Protein AF-A0A3N1K426-F1 (afdb_monomer)

pLDDT: mean 93.01, std 4.91, range [59.81, 96.94]

Foldseek 3Di:
DKKFFFDAPNDGQWMWDADPVQPDIATAGDPVVPPLSVVLRVVLRVQLVVCVVVVGRSVVSLVQCQPPPSDDNSSTHTDPVRMDDDPDPVVRRDDDD

Radius of gyration: 12.15 Å; Cα contacts (8 Å, |Δi|>4): 159; chains: 1; bounding box: 32×25×29 Å

Secondary structure (DSSP, 8-state):
-EEEEEEETTEEEEEEEE-TTSS-EEEEE-GGGHHHHHHHHHHHHHHHHHHHHTT--HHHHHHHHTSTTTS-GGG-EEEEEEEEE-SSHHHHTS---

Structure (mmCIF, N/CA/C/O backbone):
data_AF-A0A3N1K426-F1
#
_entry.id   AF-A0A3N1K426-F1
#
loop_
_atom_site.group_PDB
_atom_site.id
_atom_site.type_symbol
_atom_site.label_atom_id
_atom_site.label_alt_id
_atom_site.label_comp_id
_atom_site.label_asym_id
_atom_site.label_entity_id
_atom_site.label_seq_id
_atom_site.pdbx_PDB_ins_code
_atom_site.Cartn_x
_atom_site.Cartn_y
_atom_site.Cartn_z
_atom_site.occupancy
_atom_site.B_iso_or_equiv
_atom_site.auth_seq_id
_atom_site.auth_comp_id
_atom_site.auth_asym_id
_atom_site.auth_atom_id
_atom_site.pdbx_PDB_model_num
ATOM 1 N N . MET A 1 1 ? 1.653 2.801 14.197 1.00 91.31 1 MET A N 1
ATOM 2 C CA . MET A 1 1 ? 1.302 2.583 12.775 1.00 91.31 1 MET A CA 1
ATOM 3 C C . MET A 1 1 ? 2.098 1.400 12.283 1.00 91.31 1 MET A C 1
ATOM 5 O O . MET A 1 1 ? 3.273 1.347 12.601 1.00 91.31 1 MET A O 1
ATOM 9 N N . GLN A 1 2 ? 1.500 0.498 11.517 1.00 94.69 2 GLN A N 1
ATOM 10 C CA . GLN A 1 2 ? 2.191 -0.650 10.934 1.00 94.69 2 GLN A CA 1
ATOM 11 C C . GLN A 1 2 ? 2.571 -0.350 9.486 1.00 94.69 2 GLN A C 1
ATOM 13 O O . GLN A 1 2 ? 1.951 0.502 8.846 1.00 94.69 2 GLN A O 1
ATOM 18 N N . SER A 1 3 ? 3.560 -1.061 8.955 1.00 95.81 3 SER A N 1
ATOM 19 C CA . SER A 1 3 ? 3.933 -0.936 7.550 1.00 95.81 3 SER A CA 1
ATOM 20 C C . SER A 1 3 ? 4.636 -2.163 6.988 1.00 95.81 3 SER A C 1
ATOM 22 O O . SER A 1 3 ? 5.242 -2.930 7.736 1.00 95.81 3 SER A O 1
ATOM 24 N N . TYR A 1 4 ? 4.590 -2.284 5.663 1.00 96.88 4 TYR A N 1
ATOM 25 C CA . TYR A 1 4 ? 5.405 -3.198 4.869 1.00 96.88 4 TYR A CA 1
ATOM 26 C C . TYR A 1 4 ? 5.986 -2.454 3.669 1.00 96.88 4 TYR A C 1
ATOM 28 O O . TYR A 1 4 ? 5.312 -1.619 3.055 1.00 96.88 4 TYR A O 1
ATOM 36 N N . ASP A 1 5 ? 7.213 -2.794 3.297 1.00 96.94 5 ASP A N 1
ATOM 37 C CA . ASP A 1 5 ? 7.789 -2.361 2.034 1.00 96.94 5 ASP A CA 1
ATOM 38 C C . ASP A 1 5 ? 7.138 -3.128 0.872 1.00 96.94 5 ASP A C 1
ATOM 40 O O . ASP A 1 5 ? 6.856 -4.330 0.947 1.00 96.94 5 ASP A O 1
ATOM 44 N N . LEU A 1 6 ? 6.902 -2.408 -0.221 1.00 96.88 6 LEU A N 1
ATOM 45 C CA . LEU A 1 6 ? 6.417 -2.943 -1.482 1.00 96.88 6 LEU A CA 1
ATOM 46 C C . LEU A 1 6 ? 7.606 -3.286 -2.379 1.00 96.88 6 LEU A C 1
ATOM 48 O O . LEU A 1 6 ? 8.429 -2.420 -2.679 1.00 96.88 6 LEU A O 1
ATOM 52 N N . VAL A 1 7 ? 7.663 -4.526 -2.855 1.00 96.69 7 VAL A N 1
ATOM 53 C CA . VAL A 1 7 ? 8.742 -5.041 -3.699 1.00 96.69 7 VAL A CA 1
ATOM 54 C C . VAL A 1 7 ? 8.214 -5.390 -5.088 1.00 96.69 7 VAL A C 1
ATOM 56 O O . VAL A 1 7 ? 7.196 -6.064 -5.228 1.00 96.69 7 VAL A O 1
ATOM 59 N N . LEU A 1 8 ? 8.933 -4.963 -6.123 1.00 96.44 8 LEU A N 1
ATOM 60 C CA . LEU A 1 8 ? 8.722 -5.376 -7.511 1.00 96.44 8 LEU A CA 1
ATOM 61 C C . LEU A 1 8 ? 10.078 -5.753 -8.111 1.00 96.44 8 LEU A C 1
ATOM 63 O O . LEU A 1 8 ? 11.031 -4.984 -7.999 1.00 96.44 8 LEU A O 1
ATOM 67 N N . ASP A 1 9 ? 10.179 -6.951 -8.691 1.00 94.31 9 ASP A N 1
ATOM 68 C CA . ASP A 1 9 ? 11.411 -7.482 -9.296 1.00 94.31 9 ASP A CA 1
ATOM 69 C C . ASP A 1 9 ? 12.655 -7.350 -8.394 1.00 94.31 9 ASP A C 1
ATOM 71 O O . ASP A 1 9 ? 13.744 -6.968 -8.825 1.00 94.31 9 ASP A O 1
ATOM 75 N N . GLY A 1 10 ? 12.479 -7.628 -7.097 1.00 94.12 10 GLY A N 1
ATOM 76 C CA . GLY A 1 10 ? 13.545 -7.566 -6.091 1.00 94.12 10 GLY A CA 1
ATOM 77 C C . GLY A 1 10 ? 13.949 -6.154 -5.655 1.00 94.12 10 GLY A C 1
ATOM 78 O O . GLY A 1 10 ? 14.913 -6.002 -4.908 1.00 94.12 10 GLY A O 1
ATOM 79 N N . ARG A 1 11 ? 13.233 -5.114 -6.091 1.00 95.50 11 ARG A N 1
ATOM 80 C CA . ARG A 1 11 ? 13.502 -3.716 -5.739 1.00 95.50 11 ARG A CA 1
ATOM 81 C C . ARG A 1 11 ? 12.379 -3.146 -4.886 1.00 95.50 11 ARG A C 1
ATOM 83 O O . ARG A 1 11 ? 11.205 -3.384 -5.164 1.00 95.50 11 ARG A O 1
ATOM 90 N N . VAL A 1 12 ? 12.733 -2.341 -3.888 1.00 96.44 12 VAL A N 1
ATOM 91 C CA . VAL A 1 12 ? 11.747 -1.659 -3.046 1.00 96.44 12 VAL A CA 1
ATOM 92 C C . VAL A 1 12 ? 11.176 -0.454 -3.790 1.00 96.44 12 VAL A C 1
ATOM 94 O O . VAL A 1 12 ? 11.883 0.510 -4.079 1.00 96.44 12 VAL A O 1
ATOM 97 N N . MET A 1 13 ? 9.886 -0.517 -4.101 1.00 96.94 13 MET A N 1
ATOM 98 C CA . MET A 1 13 ? 9.138 0.530 -4.801 1.00 96.94 13 MET A CA 1
ATOM 99 C C . MET A 1 13 ? 8.588 1.590 -3.848 1.00 96.94 13 MET A C 1
ATOM 101 O O . MET A 1 13 ? 8.261 2.700 -4.266 1.00 96.94 13 MET A O 1
ATOM 105 N N . GLY A 1 14 ? 8.473 1.274 -2.565 1.00 96.44 14 GLY A N 1
ATOM 106 C CA . GLY A 1 14 ? 7.892 2.158 -1.566 1.00 96.44 14 GLY A CA 1
ATOM 107 C C . GLY A 1 14 ? 7.415 1.373 -0.359 1.00 96.44 14 GLY A C 1
ATOM 108 O O . GLY A 1 14 ? 7.833 0.236 -0.152 1.00 96.44 14 GLY A O 1
ATOM 109 N N . ARG A 1 15 ? 6.537 1.982 0.432 1.00 96.31 15 ARG A N 1
ATOM 110 C CA . ARG A 1 15 ? 6.005 1.409 1.667 1.00 96.31 15 ARG A CA 1
ATOM 111 C C . ARG A 1 15 ? 4.519 1.691 1.785 1.00 96.31 15 ARG A C 1
ATOM 113 O O . ARG A 1 15 ? 4.092 2.831 1.609 1.00 96.31 15 ARG A O 1
ATOM 120 N N . VAL A 1 16 ? 3.752 0.660 2.121 1.00 96.50 16 VAL A N 1
ATOM 121 C CA . VAL A 1 16 ? 2.356 0.788 2.549 1.00 96.50 16 VAL A CA 1
ATOM 122 C C . VAL A 1 16 ? 2.336 0.846 4.067 1.00 96.50 16 VAL A C 1
ATOM 124 O O . VAL A 1 16 ? 2.955 0.010 4.723 1.00 96.50 16 VAL A O 1
ATOM 127 N N . TRP A 1 17 ? 1.621 1.817 4.625 1.00 95.62 17 TRP A N 1
ATOM 128 C CA . TRP A 1 17 ? 1.411 1.951 6.063 1.00 95.62 17 TRP A CA 1
ATOM 129 C C . TRP A 1 17 ? -0.079 2.003 6.398 1.00 95.62 17 TRP A C 1
ATOM 131 O O . TRP A 1 17 ? -0.909 2.391 5.570 1.00 95.62 17 TRP A O 1
ATOM 141 N N . TRP A 1 18 ? -0.424 1.612 7.622 1.00 95.25 18 TRP A N 1
ATOM 142 C CA . TRP A 1 18 ? -1.770 1.750 8.172 1.00 95.25 18 TRP A CA 1
ATOM 143 C C . TRP A 1 18 ? -1.753 1.962 9.688 1.00 95.25 18 TRP A C 1
ATOM 145 O O . TRP A 1 18 ? -0.792 1.625 10.386 1.00 95.25 18 TRP A O 1
ATOM 155 N N . ASP A 1 19 ? -2.795 2.597 10.211 1.00 92.31 19 ASP A N 1
ATOM 156 C CA . ASP A 1 19 ? -2.986 2.798 11.643 1.00 92.31 19 ASP A CA 1
ATOM 157 C C . ASP A 1 19 ? -3.513 1.531 12.324 1.00 92.31 19 ASP A C 1
ATOM 159 O O . ASP A 1 19 ? -4.135 0.664 11.715 1.00 92.31 19 ASP A O 1
ATOM 163 N N . SER A 1 20 ? -3.270 1.422 13.628 1.00 84.81 20 SER A N 1
ATOM 164 C CA . SER A 1 20 ? -3.821 0.330 14.434 1.00 84.81 20 SER A CA 1
ATOM 165 C C . SER A 1 20 ? -5.328 0.473 14.665 1.00 84.81 20 SER A C 1
ATOM 167 O O . SER A 1 20 ? -5.982 -0.518 14.972 1.00 84.81 20 SER A O 1
ATOM 169 N N . THR A 1 21 ? -5.879 1.682 14.514 1.00 84.88 21 THR A N 1
ATOM 170 C CA . THR A 1 21 ? -7.316 1.953 14.640 1.00 84.88 21 THR A CA 1
ATOM 171 C C . THR A 1 21 ? -8.117 1.605 13.385 1.00 84.88 21 THR A C 1
ATOM 173 O O . THR A 1 21 ? -9.332 1.479 13.478 1.00 84.88 21 THR A O 1
ATOM 176 N N . GLY A 1 22 ? -7.459 1.376 12.242 1.00 82.50 22 GLY A N 1
ATOM 177 C CA . GLY A 1 22 ? -8.098 0.951 10.998 1.00 82.50 22 GLY A CA 1
ATOM 178 C C . GLY A 1 22 ? -8.657 2.088 10.134 1.00 82.50 22 GLY A C 1
ATOM 179 O O . GLY A 1 22 ? -9.212 1.819 9.071 1.00 82.50 22 GLY A O 1
ATOM 180 N N . GLU A 1 23 ? -8.481 3.348 10.511 1.00 86.19 23 GLU A N 1
ATOM 181 C CA . GLU A 1 23 ? -9.102 4.505 9.857 1.00 86.19 23 GLU A CA 1
ATOM 182 C C . GLU A 1 23 ? -8.222 5.150 8.778 1.00 86.19 23 GLU A C 1
ATOM 184 O O . GLU A 1 23 ? -8.716 5.885 7.912 1.00 86.19 23 GLU A O 1
ATOM 189 N N . ALA A 1 24 ? -6.914 4.891 8.813 1.00 88.12 24 ALA A N 1
ATOM 190 C CA . ALA A 1 24 ? -5.936 5.542 7.960 1.00 88.12 24 ALA A CA 1
ATOM 191 C C . ALA A 1 24 ? -4.938 4.551 7.357 1.00 88.12 24 ALA A C 1
ATOM 193 O O . ALA A 1 24 ? -4.235 3.818 8.048 1.00 88.12 24 ALA A O 1
ATOM 194 N N . THR A 1 25 ? -4.781 4.631 6.041 1.00 94.31 25 THR A N 1
ATOM 195 C CA . THR A 1 25 ? -3.754 3.915 5.289 1.00 94.31 25 THR A CA 1
ATOM 196 C C . THR A 1 25 ? -3.204 4.800 4.187 1.00 94.31 25 THR A C 1
ATOM 198 O O . THR A 1 25 ? -3.872 5.728 3.718 1.00 94.31 25 THR A O 1
ATOM 201 N N . GLY A 1 26 ? -1.977 4.522 3.771 1.00 93.25 26 GLY A N 1
ATOM 202 C CA . GLY A 1 26 ? -1.351 5.234 2.679 1.00 93.25 26 GLY A CA 1
ATOM 203 C C . GLY A 1 26 ? -0.144 4.508 2.123 1.00 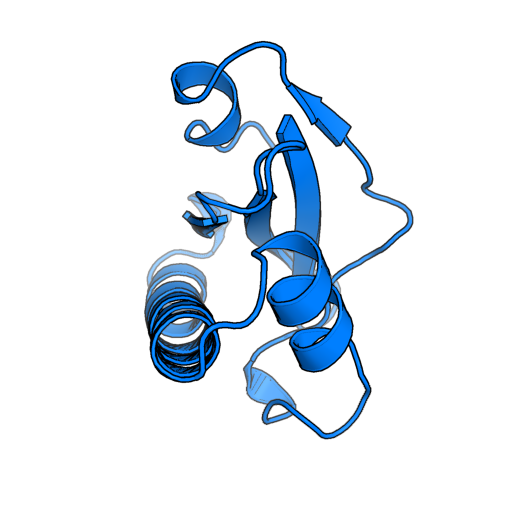93.25 26 GLY A C 1
ATOM 204 O O . GLY A 1 26 ? 0.267 3.449 2.596 1.00 93.25 26 GLY A O 1
ATOM 205 N N . TYR A 1 27 ? 0.417 5.124 1.093 1.00 95.19 27 TYR A N 1
ATOM 206 C CA . TYR A 1 27 ? 1.616 4.672 0.418 1.00 95.19 27 TYR A CA 1
ATOM 207 C C . TYR A 1 27 ? 2.622 5.817 0.364 1.00 95.19 27 TYR A C 1
ATOM 209 O O . TYR A 1 27 ? 2.251 6.956 0.073 1.00 95.19 27 TYR A O 1
ATOM 217 N N . VAL A 1 28 ? 3.894 5.511 0.591 1.00 94.88 28 VAL A N 1
ATOM 218 C CA . VAL A 1 28 ? 5.009 6.422 0.333 1.00 94.88 28 VAL A CA 1
ATOM 219 C C . VAL A 1 28 ? 5.943 5.794 -0.702 1.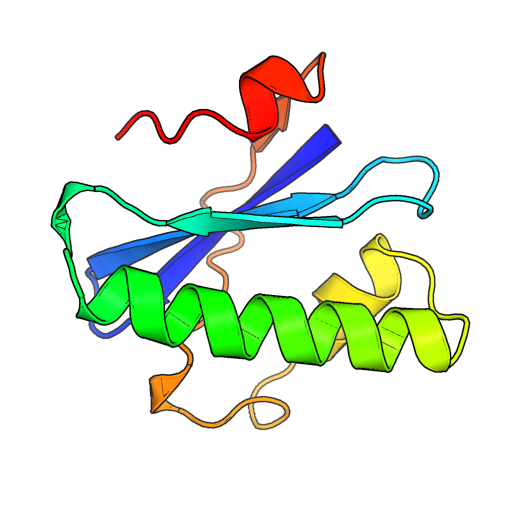00 94.88 28 VAL A C 1
ATOM 221 O O . VAL A 1 28 ? 6.374 4.651 -0.562 1.00 94.88 28 VAL A O 1
ATOM 224 N N . ALA A 1 29 ? 6.216 6.526 -1.783 1.00 95.81 29 ALA A N 1
ATOM 225 C CA . ALA A 1 29 ? 7.061 6.058 -2.876 1.00 95.81 29 ALA A CA 1
ATOM 226 C C . ALA A 1 29 ? 8.543 6.070 -2.494 1.00 95.81 29 ALA A C 1
ATOM 228 O O . ALA A 1 29 ? 9.016 7.011 -1.860 1.00 95.81 29 ALA A O 1
ATOM 229 N N . SER A 1 30 ? 9.281 5.048 -2.934 1.00 95.12 30 SER A N 1
ATOM 230 C CA . SER A 1 30 ? 10.736 5.051 -2.827 1.00 95.12 30 SER A CA 1
ATOM 231 C C . SER A 1 30 ? 11.315 6.110 -3.770 1.00 95.12 30 SER A C 1
ATOM 233 O O . SER A 1 30 ? 11.065 6.045 -4.980 1.00 95.12 30 SER A O 1
ATOM 235 N N . PRO A 1 31 ? 12.137 7.052 -3.275 1.00 91.88 31 PRO A N 1
ATOM 236 C CA . PRO A 1 31 ? 12.755 8.067 -4.122 1.00 91.88 31 PRO A CA 1
ATOM 237 C C . PRO A 1 31 ? 13.774 7.463 -5.102 1.00 91.88 31 PRO A C 1
ATOM 239 O O . PRO A 1 31 ? 14.079 8.067 -6.126 1.00 91.88 31 PRO A O 1
ATOM 242 N N . HIS A 1 32 ? 14.276 6.252 -4.835 1.00 93.19 32 HIS A N 1
ATOM 243 C CA . HIS A 1 32 ? 15.301 5.598 -5.652 1.00 93.19 32 HIS A CA 1
ATOM 244 C C . HIS A 1 32 ? 14.775 4.992 -6.958 1.00 93.19 32 HIS A C 1
ATOM 246 O O . HIS A 1 32 ? 15.575 4.640 -7.822 1.00 93.19 32 HIS A O 1
ATOM 252 N N . GLN A 1 33 ? 13.456 4.833 -7.102 1.00 94.62 33 GLN A N 1
ATOM 253 C CA . GLN A 1 33 ? 12.841 4.194 -8.275 1.00 94.62 33 GLN A CA 1
ATOM 254 C C . GLN A 1 33 ? 12.071 5.183 -9.170 1.00 94.62 33 GLN A C 1
ATOM 256 O O . GLN A 1 33 ? 11.505 4.773 -10.184 1.00 94.62 33 GLN A O 1
ATOM 261 N N . GLY A 1 34 ? 12.059 6.476 -8.819 1.00 92.31 34 GLY A N 1
ATOM 262 C CA . GLY A 1 34 ? 11.496 7.555 -9.636 1.00 92.31 34 GLY A CA 1
ATOM 263 C C . GLY A 1 34 ? 10.051 7.309 -10.084 1.00 92.31 34 GLY A C 1
ATOM 264 O O . GLY A 1 34 ? 9.198 6.889 -9.297 1.00 92.31 34 GLY A O 1
ATOM 265 N N . ASP A 1 35 ? 9.789 7.547 -11.370 1.00 94.31 35 ASP A N 1
ATOM 266 C CA . ASP A 1 35 ? 8.453 7.464 -11.972 1.00 94.31 35 ASP A CA 1
ATOM 267 C C . ASP A 1 35 ? 7.793 6.093 -11.803 1.00 94.31 35 ASP A C 1
ATOM 269 O O . ASP A 1 35 ? 6.572 6.007 -11.677 1.00 94.31 35 ASP A O 1
ATOM 273 N N . LEU A 1 36 ? 8.575 5.010 -11.760 1.00 94.38 36 LEU A N 1
ATOM 274 C CA . LEU A 1 36 ? 8.025 3.669 -11.571 1.00 94.38 36 LEU A CA 1
ATOM 275 C C . LEU A 1 36 ? 7.356 3.540 -10.197 1.00 94.38 36 LEU A C 1
ATOM 277 O O . LEU A 1 36 ? 6.193 3.144 -10.109 1.00 94.38 36 LEU A O 1
ATOM 281 N N . ALA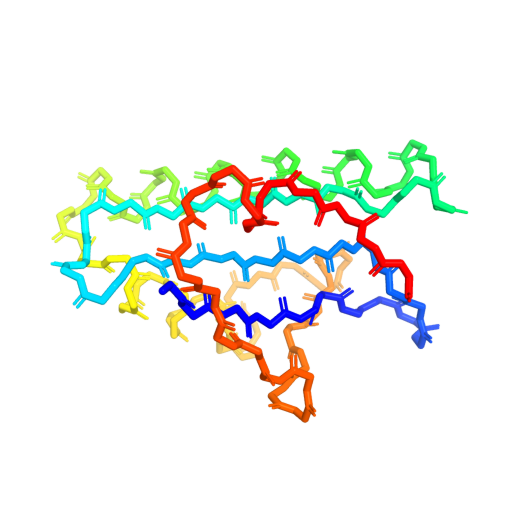 A 1 37 ? 8.058 3.943 -9.135 1.00 95.56 37 ALA A N 1
ATOM 282 C CA . ALA A 1 37 ? 7.499 3.966 -7.786 1.00 95.56 37 ALA A CA 1
ATOM 283 C C . ALA A 1 37 ? 6.318 4.936 -7.667 1.00 95.56 37 ALA A C 1
ATOM 285 O O . ALA A 1 37 ? 5.334 4.623 -6.994 1.00 95.56 37 ALA A O 1
ATOM 286 N N . HIS A 1 38 ? 6.379 6.084 -8.348 1.00 94.12 38 HIS A N 1
ATOM 287 C CA . HIS A 1 38 ? 5.268 7.033 -8.382 1.00 94.12 38 HIS A CA 1
ATOM 288 C C . HIS A 1 38 ? 4.018 6.429 -9.045 1.00 94.12 38 HIS A C 1
ATOM 290 O O . HIS A 1 38 ? 2.924 6.482 -8.483 1.00 94.12 38 HIS A O 1
ATOM 296 N N . ASN A 1 39 ? 4.163 5.770 -10.193 1.00 93.88 39 ASN A N 1
ATOM 297 C CA . ASN A 1 39 ? 3.046 5.132 -10.896 1.00 93.88 39 ASN A CA 1
ATOM 298 C C . ASN A 1 39 ? 2.412 4.002 -10.072 1.00 93.88 39 ASN A C 1
ATOM 300 O O . ASN A 1 39 ? 1.186 3.878 -10.009 1.00 93.88 39 ASN A O 1
ATOM 304 N N . ILE A 1 40 ? 3.240 3.204 -9.397 1.00 95.50 40 ILE A N 1
ATOM 305 C CA . ILE A 1 40 ? 2.784 2.155 -8.481 1.00 95.50 40 ILE A CA 1
ATOM 306 C C . ILE A 1 40 ? 2.043 2.762 -7.282 1.00 95.50 40 ILE A C 1
ATOM 308 O O . ILE A 1 40 ? 0.974 2.263 -6.916 1.00 95.50 40 ILE A O 1
ATOM 312 N N . SER A 1 41 ? 2.530 3.883 -6.735 1.00 94.56 41 SER A N 1
ATOM 313 C CA . SER A 1 41 ? 1.861 4.593 -5.637 1.00 94.56 41 SER A CA 1
ATOM 314 C C . SER A 1 41 ? 0.418 4.967 -5.971 1.00 94.56 41 SER A C 1
ATOM 316 O O . SER A 1 41 ? -0.476 4.776 -5.145 1.00 94.56 41 SER A O 1
ATOM 318 N N . GLY A 1 42 ? 0.162 5.434 -7.199 1.00 93.88 42 GLY A N 1
ATOM 319 C CA . GLY A 1 42 ? -1.179 5.804 -7.648 1.00 93.88 42 GLY A CA 1
ATOM 320 C C . GLY A 1 42 ? -2.130 4.606 -7.694 1.00 93.88 42 GLY A C 1
ATOM 321 O O . GLY A 1 42 ? -3.289 4.713 -7.292 1.00 93.88 42 GLY A O 1
ATOM 322 N N . ARG A 1 43 ? -1.634 3.438 -8.117 1.00 93.94 43 ARG A N 1
ATOM 323 C CA . ARG A 1 43 ? -2.422 2.195 -8.165 1.00 93.94 43 ARG A CA 1
ATOM 324 C C . ARG A 1 43 ? -2.792 1.708 -6.767 1.00 93.94 43 ARG A C 1
ATOM 326 O O . ARG A 1 43 ? -3.964 1.427 -6.519 1.00 93.94 43 ARG A O 1
ATOM 333 N N . TRP A 1 44 ? -1.820 1.661 -5.857 1.00 95.94 44 TRP A N 1
ATOM 334 C CA . TRP A 1 44 ? -2.047 1.265 -4.465 1.00 95.94 44 TRP A CA 1
ATOM 335 C C . TRP A 1 44 ? -2.971 2.240 -3.743 1.00 95.94 44 TRP A C 1
ATOM 337 O O . TRP A 1 44 ? -3.950 1.815 -3.138 1.00 95.94 44 TRP A O 1
ATOM 347 N N . THR A 1 45 ? -2.737 3.545 -3.885 1.00 94.75 45 THR A N 1
ATOM 348 C CA . THR A 1 45 ? -3.587 4.581 -3.280 1.00 94.75 45 THR A CA 1
ATOM 349 C C . THR A 1 45 ? -5.034 4.457 -3.748 1.00 94.75 45 THR A C 1
ATOM 351 O O . THR A 1 45 ? -5.951 4.489 -2.928 1.00 94.75 45 THR A O 1
ATOM 354 N N . LYS A 1 46 ? -5.255 4.240 -5.053 1.00 95.31 46 LYS A N 1
ATOM 355 C CA . LYS A 1 46 ? -6.597 4.006 -5.594 1.00 95.31 46 LYS A CA 1
ATOM 356 C C . LYS A 1 46 ? -7.249 2.772 -4.971 1.00 95.31 46 LYS A C 1
ATOM 358 O O . LYS A 1 46 ? -8.385 2.850 -4.530 1.00 95.31 46 LYS A O 1
ATOM 363 N N . LYS A 1 47 ? -6.534 1.651 -4.884 1.00 95.94 47 LYS A N 1
ATOM 364 C CA . LYS A 1 47 ? -7.078 0.387 -4.360 1.00 95.94 47 LYS A CA 1
ATOM 365 C C . LYS A 1 47 ? -7.361 0.417 -2.860 1.00 95.94 47 LYS A C 1
ATOM 367 O O . LYS A 1 47 ? -8.372 -0.126 -2.412 1.00 95.94 47 LYS A O 1
ATOM 372 N N . LEU A 1 48 ? -6.522 1.102 -2.091 1.00 95.25 48 LEU A N 1
ATOM 373 C CA . LEU A 1 48 ? -6.779 1.379 -0.679 1.00 95.25 48 LEU A CA 1
ATOM 374 C C . LEU A 1 48 ? -8.012 2.283 -0.518 1.00 95.25 48 LEU A C 1
ATOM 376 O O . LEU A 1 48 ? -8.864 2.017 0.327 1.00 95.25 48 LEU A O 1
ATOM 380 N N . SER A 1 49 ? -8.161 3.295 -1.379 1.00 94.31 49 SER A N 1
ATOM 381 C CA . SER 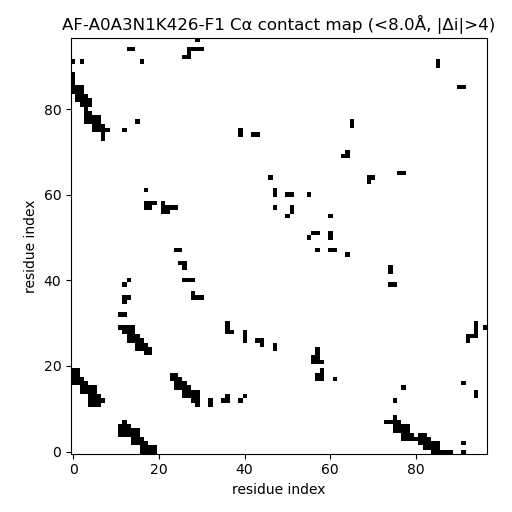A 1 49 ? -9.347 4.161 -1.405 1.00 94.31 49 SER A CA 1
ATOM 382 C C . SER A 1 49 ? -10.625 3.394 -1.767 1.00 94.31 49 SER A C 1
ATOM 384 O O . SER A 1 49 ? -11.624 3.531 -1.066 1.00 94.31 49 SER A O 1
ATOM 386 N N . ASP A 1 50 ? -10.580 2.525 -2.784 1.00 95.81 50 ASP A N 1
ATOM 387 C CA . ASP A 1 50 ? -11.696 1.652 -3.175 1.00 95.81 50 ASP A CA 1
ATOM 388 C C . ASP A 1 50 ? -12.116 0.733 -2.010 1.00 95.81 50 ASP A C 1
ATOM 390 O O . ASP A 1 50 ? -13.301 0.511 -1.767 1.00 95.81 50 ASP A O 1
ATOM 394 N N . SER A 1 51 ? -11.145 0.209 -1.258 1.00 95.50 51 SER A N 1
ATOM 395 C CA . SER A 1 51 ? -11.385 -0.642 -0.084 1.00 95.50 51 SER A CA 1
ATOM 396 C C . SER A 1 51 ? -12.037 0.124 1.060 1.00 95.50 51 SER A C 1
ATOM 398 O O . SER A 1 51 ? -13.043 -0.325 1.610 1.00 95.50 51 SER A O 1
ATOM 400 N N . ARG A 1 52 ? -11.551 1.337 1.338 1.00 92.19 52 ARG A N 1
ATOM 401 C CA . ARG A 1 52 ? -12.189 2.246 2.295 1.00 92.19 52 ARG A CA 1
ATOM 402 C C . ARG A 1 52 ? -13.608 2.625 1.865 1.00 92.19 52 ARG A C 1
ATOM 404 O O . ARG A 1 52 ? -14.501 2.678 2.701 1.00 92.19 52 ARG A O 1
ATOM 411 N N . GLY A 1 53 ? -13.841 2.834 0.568 1.00 94.81 53 GLY A N 1
ATOM 412 C CA . GLY A 1 53 ? -15.173 3.091 0.009 1.00 94.81 53 GLY A CA 1
ATOM 413 C C . GLY A 1 53 ? -16.159 1.933 0.209 1.00 94.81 53 GLY A C 1
ATOM 414 O O . GLY A 1 53 ? -17.364 2.160 0.259 1.00 94.81 53 GLY A O 1
ATOM 415 N N . ARG A 1 54 ? -15.654 0.704 0.385 1.00 95.69 54 ARG A N 1
ATOM 416 C CA . ARG A 1 54 ? -16.439 -0.480 0.778 1.00 95.69 54 ARG A CA 1
ATOM 417 C C . ARG A 1 54 ? -16.604 -0.634 2.294 1.00 95.69 54 ARG A C 1
ATOM 419 O O . ARG A 1 54 ? -17.251 -1.581 2.726 1.00 95.69 54 ARG A O 1
ATOM 426 N N . GLY A 1 55 ? -16.035 0.270 3.091 1.00 94.81 55 GLY A N 1
ATOM 427 C CA . GLY A 1 55 ? -16.081 0.225 4.552 1.00 94.81 55 GLY A CA 1
ATOM 428 C C . GLY A 1 55 ? -15.083 -0.743 5.186 1.00 94.81 55 GLY A C 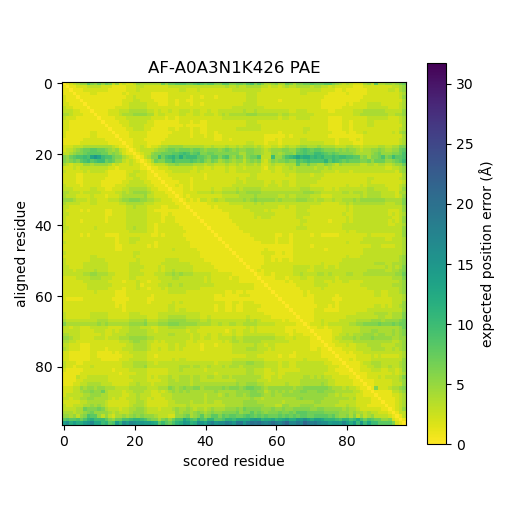1
ATOM 429 O O . GLY A 1 55 ? -15.249 -1.080 6.354 1.00 94.81 55 GLY A O 1
ATOM 430 N N . LEU A 1 56 ? -14.065 -1.202 4.445 1.00 95.75 56 LEU A N 1
ATOM 431 C CA . LEU A 1 56 ? -13.029 -2.052 5.027 1.00 95.75 56 LEU A CA 1
ATOM 432 C C . LEU A 1 56 ? -12.107 -1.239 5.947 1.00 95.75 56 LEU A C 1
ATOM 434 O O . LEU A 1 56 ? -11.608 -0.190 5.517 1.00 95.75 56 LEU A O 1
ATOM 438 N N . PRO A 1 57 ? -11.809 -1.744 7.157 1.00 95.38 57 PRO A N 1
ATOM 439 C CA . PRO A 1 57 ? -10.717 -1.233 7.969 1.00 95.38 57 PRO A CA 1
ATOM 440 C C . PRO A 1 57 ? -9.390 -1.297 7.212 1.00 95.38 57 PRO A C 1
ATOM 442 O O . PRO A 1 57 ? -9.147 -2.188 6.399 1.00 95.38 57 PRO A O 1
ATOM 445 N N . SER A 1 58 ? -8.489 -0.372 7.517 1.00 93.94 58 SER A N 1
ATOM 446 C CA . SER A 1 58 ? -7.205 -0.223 6.831 1.00 93.94 58 SER A CA 1
ATOM 447 C C . SER A 1 58 ? -6.337 -1.484 6.888 1.00 93.94 58 SER A C 1
ATOM 449 O O . SER A 1 58 ? -5.722 -1.850 5.890 1.00 93.94 58 SER A O 1
ATOM 451 N N . SER A 1 59 ? -6.324 -2.191 8.021 1.00 94.31 59 SER A N 1
ATOM 452 C CA . SER A 1 59 ? -5.623 -3.474 8.162 1.00 94.31 59 SER A CA 1
ATOM 453 C C . SER A 1 59 ? -6.210 -4.565 7.262 1.00 94.31 59 SER A C 1
ATOM 455 O O . SER A 1 59 ? -5.459 -5.317 6.643 1.00 94.31 59 SER A O 1
ATOM 457 N N . GLU A 1 60 ? -7.538 -4.633 7.147 1.00 95.94 60 GLU A N 1
ATOM 458 C CA . GLU A 1 60 ? -8.232 -5.585 6.275 1.00 95.94 60 GLU A CA 1
ATOM 459 C C . GLU A 1 60 ? -8.033 -5.244 4.799 1.00 95.94 60 GLU A C 1
ATOM 461 O O . GLU A 1 60 ? -7.778 -6.138 3.998 1.00 95.94 60 GLU A O 1
ATOM 466 N N . ALA A 1 61 ? -8.063 -3.958 4.438 1.00 95.94 61 ALA A N 1
ATOM 467 C CA . ALA A 1 61 ? -7.743 -3.500 3.091 1.00 95.94 61 ALA A CA 1
ATOM 468 C C . ALA A 1 61 ? -6.317 -3.909 2.689 1.00 95.94 61 ALA A C 1
ATOM 470 O O . ALA A 1 61 ? -6.108 -4.451 1.608 1.00 95.94 61 ALA A O 1
ATOM 471 N N . VAL A 1 62 ? -5.330 -3.706 3.567 1.00 95.94 62 VAL A N 1
ATOM 472 C CA . VAL A 1 62 ? -3.946 -4.132 3.307 1.00 95.94 62 VAL A CA 1
ATOM 473 C C . VAL A 1 62 ? -3.848 -5.655 3.194 1.00 95.94 62 VAL A C 1
ATOM 475 O O . VAL A 1 62 ? -3.188 -6.149 2.278 1.00 95.94 62 VAL A O 1
ATOM 478 N N . ALA A 1 63 ? -4.519 -6.404 4.073 1.00 95.06 63 ALA A N 1
ATOM 479 C CA . ALA A 1 63 ? -4.544 -7.863 4.009 1.00 95.06 63 ALA A CA 1
ATOM 480 C C . ALA A 1 63 ? -5.165 -8.370 2.697 1.00 95.06 63 ALA A C 1
ATOM 482 O O . ALA A 1 63 ? -4.586 -9.243 2.054 1.00 95.06 63 ALA A O 1
ATOM 483 N N . GLU A 1 64 ? -6.285 -7.786 2.263 1.00 95.75 64 GLU A N 1
ATOM 484 C CA . GLU A 1 64 ? -6.954 -8.115 1.000 1.00 95.75 64 GLU A CA 1
ATOM 485 C C . GLU A 1 64 ? -6.036 -7.853 -0.199 1.00 95.75 64 GLU A C 1
ATOM 487 O O . GLU A 1 64 ? -5.830 -8.735 -1.031 1.00 95.75 64 GLU A O 1
ATOM 492 N N . LEU A 1 65 ? -5.422 -6.668 -0.265 1.00 95.62 65 LEU A N 1
ATOM 493 C CA . LEU A 1 65 ? -4.528 -6.297 -1.365 1.00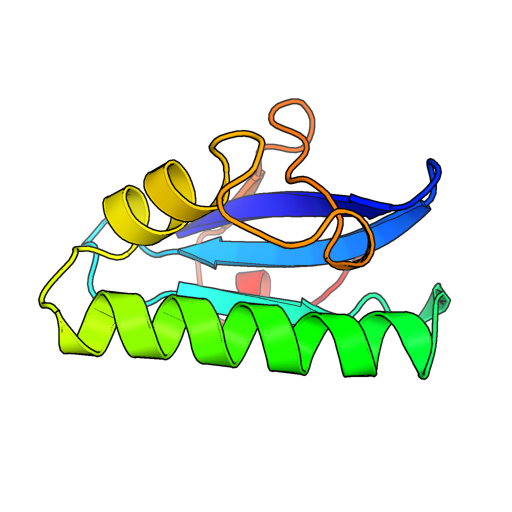 95.62 65 LEU A CA 1
ATOM 494 C C . LEU A 1 65 ? -3.210 -7.086 -1.373 1.00 95.62 65 LEU A C 1
ATOM 496 O O . LEU A 1 65 ? -2.533 -7.128 -2.400 1.00 95.62 65 LEU A O 1
ATOM 500 N N . SER A 1 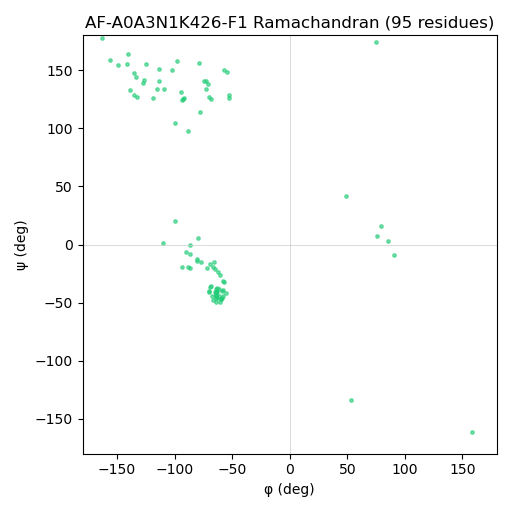66 ? -2.854 -7.727 -0.258 1.00 94.44 66 SER A N 1
ATOM 501 C CA . SER A 1 66 ? -1.690 -8.615 -0.156 1.00 94.44 66 SER A CA 1
ATOM 502 C C . SER A 1 66 ? -1.950 -10.019 -0.706 1.00 94.44 66 SER A C 1
ATOM 504 O O . SER A 1 66 ? -1.003 -10.788 -0.882 1.00 94.44 66 SER A O 1
ATOM 506 N N . VAL A 1 67 ? -3.209 -10.386 -0.968 1.00 94.06 67 VAL A N 1
ATOM 507 C CA . VAL A 1 67 ? -3.548 -11.708 -1.505 1.00 94.06 67 VAL A CA 1
ATOM 508 C C . VAL A 1 67 ? -3.067 -11.814 -2.962 1.00 94.06 67 VAL A C 1
ATOM 510 O O . VAL A 1 67 ? -3.430 -10.974 -3.795 1.00 94.06 67 VAL A O 1
ATOM 513 N N . PRO A 1 68 ? -2.284 -12.854 -3.318 1.00 89.88 68 PRO A N 1
ATOM 514 C CA . PRO A 1 68 ? -1.831 -13.059 -4.690 1.00 89.88 68 PRO A CA 1
ATOM 515 C C . PRO A 1 68 ? -2.990 -13.065 -5.695 1.00 89.88 68 PRO A C 1
ATOM 517 O O . PRO A 1 68 ? -3.969 -13.789 -5.530 1.00 89.88 68 PRO A O 1
ATOM 520 N N . GLY A 1 69 ? -2.864 -12.263 -6.755 1.00 90.62 69 GLY A N 1
ATOM 521 C CA . GLY A 1 69 ? -3.863 -12.148 -7.822 1.00 90.62 69 GLY A CA 1
ATOM 522 C C . GLY A 1 69 ? -4.937 -11.073 -7.611 1.00 90.62 69 GLY A C 1
ATOM 523 O O . GLY A 1 69 ? -5.662 -10.781 -8.559 1.00 90.62 69 GLY A O 1
ATOM 524 N N . VAL A 1 70 ? -5.028 -10.443 -6.430 1.00 93.62 70 VAL A N 1
ATOM 525 C CA . VAL A 1 70 ? -5.942 -9.300 -6.206 1.00 93.62 70 VAL A CA 1
ATOM 526 C C . VAL A 1 70 ? -5.473 -8.055 -6.958 1.00 93.62 70 VAL A C 1
ATOM 528 O O . VAL A 1 7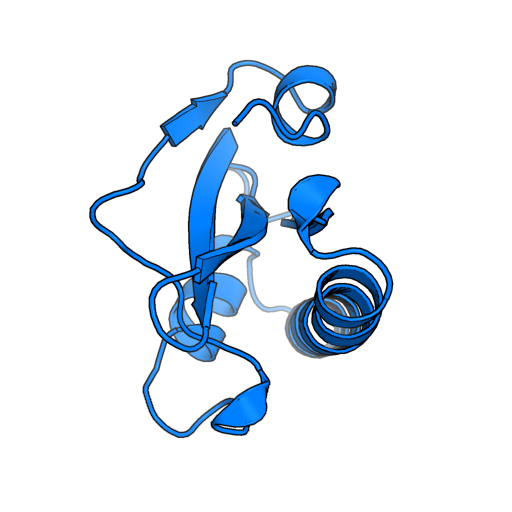0 ? -6.275 -7.333 -7.557 1.00 93.62 70 VAL A O 1
ATOM 531 N N . LEU A 1 71 ? -4.163 -7.809 -6.952 1.00 93.44 71 LEU A N 1
ATOM 532 C CA . LEU A 1 71 ? -3.532 -6.762 -7.742 1.00 93.44 71 LEU A CA 1
ATOM 533 C C . LEU A 1 71 ? -2.852 -7.348 -8.990 1.00 93.44 71 LEU A C 1
ATOM 535 O O . LEU A 1 71 ? -2.379 -8.487 -8.954 1.00 93.44 71 LEU A O 1
ATOM 539 N N . PRO A 1 72 ? -2.773 -6.577 -10.092 1.00 92.31 72 PRO A N 1
ATOM 540 C CA . PRO A 1 72 ? -1.956 -6.941 -11.246 1.00 92.31 72 PRO A CA 1
ATOM 541 C C . PRO A 1 72 ? -0.492 -7.218 -10.850 1.00 92.31 72 PRO A C 1
ATOM 543 O O . PRO A 1 72 ? 0.013 -6.553 -9.944 1.00 92.31 72 PRO A O 1
ATOM 546 N N . PRO A 1 73 ? 0.228 -8.129 -11.535 1.00 90.50 73 PRO A N 1
ATOM 547 C CA . PRO A 1 73 ? 1.610 -8.480 -11.177 1.00 90.50 73 PRO A CA 1
ATOM 548 C C . PRO A 1 73 ? 2.581 -7.290 -11.157 1.00 90.50 73 PRO A C 1
ATOM 550 O O . PRO A 1 73 ? 3.493 -7.235 -10.338 1.00 90.50 73 PRO A O 1
ATOM 553 N N . ASP A 1 74 ? 2.358 -6.305 -12.025 1.00 93.50 74 ASP A N 1
ATOM 554 C CA . ASP A 1 74 ? 3.160 -5.085 -12.134 1.00 93.50 74 ASP A CA 1
ATOM 555 C C . ASP A 1 74 ? 2.817 -4.031 -11.056 1.00 93.50 74 ASP A C 1
ATOM 557 O O . ASP A 1 74 ? 3.341 -2.918 -11.078 1.00 93.50 74 ASP A O 1
ATOM 561 N N . ALA A 1 75 ? 1.940 -4.356 -10.100 1.00 94.25 75 ALA A N 1
ATOM 562 C CA . ALA A 1 75 ? 1.689 -3.541 -8.912 1.00 94.25 75 ALA A CA 1
ATOM 563 C C . ALA A 1 75 ? 2.657 -3.846 -7.756 1.00 94.25 75 ALA A C 1
ATOM 565 O O . ALA A 1 75 ? 2.648 -3.111 -6.771 1.00 94.25 75 ALA A O 1
ATOM 566 N N . GLY A 1 76 ? 3.487 -4.888 -7.862 1.00 94.81 76 GLY A N 1
ATOM 567 C CA . GLY A 1 76 ? 4.375 -5.328 -6.786 1.00 94.81 76 GLY A CA 1
ATOM 568 C C . GLY A 1 76 ? 3.648 -6.071 -5.662 1.00 94.81 76 GLY A C 1
ATOM 569 O O . GLY A 1 76 ? 2.422 -6.177 -5.637 1.00 94.81 76 GLY A O 1
ATOM 570 N N . VAL A 1 77 ? 4.430 -6.599 -4.723 1.00 95.69 77 VAL A N 1
ATOM 571 C CA . VAL A 1 77 ? 3.956 -7.393 -3.582 1.00 95.69 77 VAL A CA 1
ATOM 572 C C . VAL A 1 77 ? 4.481 -6.813 -2.276 1.00 95.69 77 VAL A C 1
ATOM 574 O O . VAL A 1 77 ? 5.620 -6.349 -2.213 1.00 95.69 77 VAL A O 1
ATOM 577 N N . LEU A 1 78 ? 3.663 -6.814 -1.223 1.00 96.31 78 LEU A N 1
ATOM 578 C CA . LEU A 1 78 ? 4.148 -6.445 0.107 1.00 96.31 78 LEU A CA 1
ATOM 579 C C . LEU A 1 78 ? 5.066 -7.541 0.634 1.00 96.31 78 LEU A C 1
ATOM 581 O O . LEU A 1 78 ? 4.775 -8.725 0.474 1.00 96.31 78 LEU A O 1
ATOM 585 N N . SER A 1 79 ? 6.174 -7.144 1.256 1.00 95.62 79 SER A N 1
ATOM 586 C CA . SER A 1 79 ? 7.132 -8.062 1.866 1.00 95.62 79 SER A CA 1
ATOM 587 C C . SER A 1 79 ? 6.897 -8.140 3.378 1.00 95.62 79 SER A C 1
ATOM 589 O O . SER A 1 79 ? 7.308 -7.226 4.098 1.00 95.62 79 SER A O 1
ATOM 591 N N . PRO A 1 80 ? 6.299 -9.223 3.917 1.00 92.75 80 PRO A N 1
ATOM 592 C CA . PRO A 1 80 ? 6.039 -9.332 5.356 1.00 92.75 80 PRO A CA 1
ATOM 593 C C . PRO A 1 80 ? 7.312 -9.273 6.210 1.00 92.75 80 PRO A C 1
ATOM 595 O O . PRO A 1 80 ? 7.271 -8.836 7.356 1.00 92.75 80 PRO A O 1
ATOM 598 N N . ALA A 1 81 ? 8.460 -9.660 5.641 1.00 94.19 81 ALA A N 1
ATOM 599 C CA . ALA A 1 81 ? 9.765 -9.594 6.299 1.00 94.19 81 ALA A CA 1
ATOM 600 C C . ALA A 1 81 ? 10.240 -8.156 6.587 1.00 94.19 81 ALA A C 1
ATOM 602 O O . ALA A 1 81 ? 11.171 -7.961 7.359 1.00 94.19 81 ALA A O 1
ATOM 603 N N . THR A 1 82 ? 9.611 -7.155 5.970 1.00 95.25 82 THR A N 1
ATOM 604 C CA . THR A 1 82 ? 9.945 -5.731 6.132 1.00 95.25 82 THR A CA 1
ATOM 605 C C . THR A 1 82 ? 9.003 -5.012 7.097 1.00 95.25 82 THR A C 1
ATOM 607 O O . THR A 1 82 ? 8.888 -3.790 7.049 1.00 95.25 82 THR A O 1
ATOM 610 N N . HIS A 1 83 ? 8.307 -5.761 7.961 1.00 95.50 83 HIS A N 1
ATOM 611 C CA . HIS A 1 83 ? 7.405 -5.191 8.960 1.00 95.50 83 HIS A CA 1
ATOM 612 C C . HIS A 1 83 ? 8.109 -4.132 9.807 1.00 95.50 83 HIS A C 1
ATOM 614 O O . HIS A 1 83 ? 9.153 -4.400 10.403 1.00 95.50 83 HIS A O 1
ATOM 620 N N . ARG A 1 84 ? 7.524 -2.934 9.873 1.00 94.12 84 ARG A N 1
ATOM 621 C CA . ARG A 1 84 ? 7.963 -1.872 10.785 1.00 94.12 84 ARG A CA 1
ATOM 622 C C . ARG A 1 84 ? 6.771 -1.232 11.471 1.00 94.12 84 ARG A C 1
ATOM 624 O O . ARG A 1 84 ? 5.707 -1.078 10.862 1.00 94.12 84 ARG A O 1
ATOM 631 N N . GLU A 1 85 ? 6.995 -0.807 12.707 1.00 94.31 85 GLU A N 1
ATOM 632 C CA . GLU A 1 85 ? 6.056 -0.008 13.484 1.00 94.31 85 GLU A CA 1
ATOM 633 C C . GLU A 1 85 ? 6.590 1.424 13.624 1.00 94.31 85 GLU A C 1
ATOM 635 O O . GLU A 1 85 ? 7.761 1.626 13.935 1.00 94.31 85 GLU A O 1
ATOM 640 N N . PHE A 1 86 ? 5.729 2.414 13.401 1.00 91.25 86 PHE A N 1
ATOM 641 C CA . PHE A 1 86 ? 6.014 3.835 13.623 1.00 91.25 86 PHE A CA 1
ATOM 642 C C . PHE A 1 86 ? 5.156 4.387 14.748 1.00 91.25 86 PHE A C 1
ATOM 644 O O . PHE A 1 86 ? 4.013 3.950 14.950 1.00 91.25 86 PHE A O 1
ATOM 651 N N . THR A 1 87 ? 5.675 5.397 15.437 1.00 90.19 87 THR A N 1
ATOM 652 C CA . THR A 1 87 ? 4.973 6.039 16.552 1.00 90.19 87 THR A CA 1
ATOM 653 C C . THR A 1 87 ? 4.070 7.179 16.089 1.00 90.19 87 THR A C 1
ATOM 655 O O . THR A 1 87 ? 3.118 7.526 16.788 1.00 90.19 87 THR A O 1
ATOM 658 N N . SER A 1 88 ? 4.305 7.713 14.885 1.00 88.56 88 SER A N 1
ATOM 659 C CA . SER A 1 88 ? 3.522 8.809 14.311 1.00 88.56 88 SER A CA 1
ATOM 660 C C . SER A 1 88 ? 3.262 8.657 12.808 1.00 88.56 88 SER A C 1
ATOM 662 O O . SER A 1 88 ? 3.898 7.869 12.105 1.00 88.56 88 SER A O 1
ATOM 664 N N . LEU A 1 89 ? 2.295 9.436 12.315 1.00 87.56 89 LEU A N 1
ATOM 665 C CA . LEU A 1 89 ? 1.979 9.530 10.890 1.00 87.56 89 LEU A CA 1
ATOM 666 C C . LEU A 1 89 ? 3.092 10.219 10.093 1.00 87.56 89 LEU A C 1
ATOM 668 O O . LEU A 1 89 ? 3.336 9.845 8.948 1.00 87.56 89 LEU A O 1
ATOM 672 N N . ASP A 1 90 ? 3.752 11.216 10.683 1.00 90.12 90 ASP A N 1
ATOM 673 C CA . ASP A 1 90 ? 4.852 11.928 10.034 1.00 90.12 90 ASP A CA 1
ATOM 674 C C . ASP A 1 90 ? 6.035 10.989 9.778 1.00 90.12 90 ASP A C 1
ATOM 676 O O . ASP A 1 90 ? 6.541 10.952 8.660 1.00 90.12 90 ASP A O 1
ATOM 680 N N . GLU A 1 91 ? 6.388 10.138 10.748 1.00 89.75 91 GLU A N 1
ATOM 681 C CA . GLU A 1 91 ? 7.398 9.083 10.568 1.00 89.75 91 GLU A CA 1
ATOM 682 C C . GLU A 1 91 ? 7.014 8.106 9.449 1.00 89.75 91 GLU A C 1
ATOM 684 O O . GLU A 1 91 ? 7.816 7.823 8.561 1.00 89.75 91 GLU A O 1
ATOM 689 N N . ALA A 1 92 ? 5.766 7.628 9.442 1.00 87.81 92 ALA A N 1
ATOM 690 C CA . ALA A 1 92 ? 5.296 6.658 8.452 1.00 87.81 92 ALA A CA 1
ATOM 691 C C . ALA A 1 92 ? 5.281 7.206 7.009 1.00 87.81 92 ALA A C 1
ATOM 693 O O . ALA A 1 92 ? 5.280 6.434 6.045 1.00 87.81 92 ALA A O 1
ATOM 694 N N . ARG A 1 93 ? 5.259 8.535 6.846 1.00 86.69 93 ARG A N 1
ATOM 695 C CA . ARG A 1 93 ? 5.253 9.227 5.549 1.00 86.69 93 ARG A CA 1
ATOM 696 C C . ARG A 1 93 ? 6.644 9.544 5.013 1.00 86.69 93 ARG A C 1
ATOM 698 O O . ARG A 1 93 ? 6.745 9.994 3.871 1.00 86.69 93 ARG A O 1
ATOM 705 N N . VAL A 1 94 ? 7.696 9.303 5.788 1.00 87.62 94 VAL A N 1
ATOM 706 C CA . VAL A 1 94 ? 9.075 9.440 5.323 1.00 87.62 94 VAL A CA 1
ATOM 707 C C . VAL A 1 94 ? 9.564 8.080 4.835 1.00 87.62 94 VAL A C 1
ATOM 709 O O . VAL A 1 94 ? 9.532 7.081 5.554 1.00 87.62 94 VAL A O 1
ATOM 712 N N . PHE A 1 95 ? 10.018 8.031 3.583 1.00 84.31 95 PHE A N 1
ATOM 713 C CA . PHE A 1 95 ? 10.690 6.847 3.066 1.00 84.31 95 PHE A CA 1
ATOM 714 C C . PHE A 1 95 ? 12.188 6.951 3.353 1.00 84.31 95 PHE A C 1
ATOM 716 O O . PHE A 1 95 ? 12.925 7.608 2.619 1.00 84.31 95 PHE A O 1
ATOM 723 N N . GLU A 1 96 ? 12.621 6.299 4.427 1.00 76.75 96 GLU A N 1
ATOM 724 C CA . GLU A 1 96 ? 14.037 6.055 4.702 1.00 76.75 96 GLU A CA 1
ATOM 725 C C . GLU A 1 96 ? 14.444 4.697 4.098 1.00 76.75 96 GLU A C 1
ATOM 727 O O . GLU A 1 96 ? 13.753 3.701 4.371 1.00 76.75 96 GLU A O 1
ATOM 732 N N . PRO A 1 97 ? 15.495 4.654 3.255 1.00 59.81 97 PRO A N 1
ATOM 733 C CA . PRO A 1 97 ? 15.989 3.423 2.640 1.00 59.81 97 PRO A CA 1
ATOM 734 C C . PRO A 1 97 ? 16.554 2.421 3.655 1.00 59.81 97 PRO A C 1
ATOM 736 O O . PRO A 1 97 ? 17.118 2.848 4.687 1.00 59.81 97 PRO A O 1
#

Sequence (97 aa):
MQSYDLVLDGRVMGRVWWDSTGEATGYVASPHQGDLAHNISGRWTKKLSDSRGRGLPSSEAVAELSVPGVLPPDAGVLSPATHREFTSLDEARVFEP

Nearest PDB structures (foldseek):
  8e27-assembly1_A  TM=4.192E-01  e=2.628E+00  Homo sapiens
  4pmw-assembly2_B  TM=3.798E-01  e=2.628E+00  Mus musculus
  8e28-assembly1_A  TM=4.069E-01  e=5.431E+00  Homo sapiens

Mean predicted aligned error: 2.88 Å

Solvent-accessible surface area (backbone atoms onl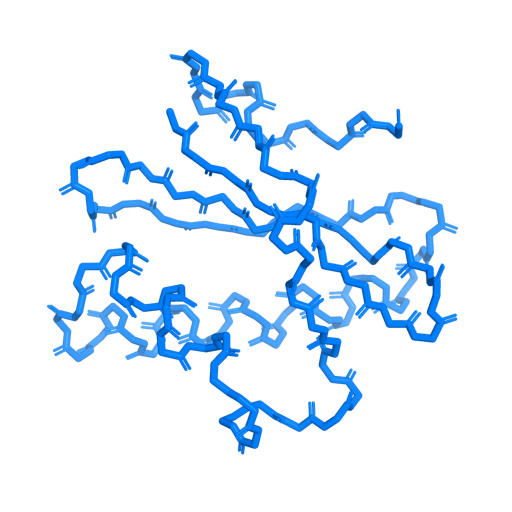y — not comparable to full-atom values): 5353 Å² total; per-residue (Å²): 59,44,33,28,34,25,34,46,96,93,38,68,32,23,34,43,35,26,36,87,86,23,85,43,63,49,64,30,50,24,80,90,46,48,69,60,12,51,56,37,38,54,53,51,47,50,52,50,49,56,30,46,75,73,67,42,40,27,58,57,35,53,54,53,60,60,39,89,77,70,48,62,83,89,60,41,44,67,36,78,92,50,62,45,76,33,97,44,71,70,60,62,60,53,74,78,132